Protein AF-A0A923ZB84-F1 (afdb_monomer_lite)

Radius of gyration: 20.87 Å; chains: 1; bounding box: 44×23×55 Å

pLDDT: mean 87.51, std 12.66, range [49.72, 97.31]

Secondary structure (DSSP, 8-state):
--EEEEEE--SSSEESTTSS-EESEEEEEETTS--EEE-GGGS-HHHHHHHHSPPPP-TTPPSSSPPPEEEEE--TT-TTTTTTT-SHHHHHHHHHHHHHTT-SEEEEE-S--

Structure (mmCIF, N/CA/C/O backbone):
data_AF-A0A923ZB84-F1
#
_entry.id   AF-A0A923ZB84-F1
#
loop_
_atom_site.group_PDB
_atom_site.id
_atom_site.type_symbol
_atom_site.label_atom_id
_atom_site.label_alt_id
_atom_site.label_comp_id
_atom_site.label_asym_id
_atom_site.label_entity_id
_atom_site.label_seq_id
_atom_site.pdbx_PDB_ins_code
_atom_site.Cartn_x
_atom_site.Cartn_y
_atom_site.Cartn_z
_atom_site.occupancy
_atom_site.B_iso_or_equiv
_atom_site.auth_seq_id
_atom_site.auth_comp_id
_atom_site.auth_asym_id
_atom_site.auth_atom_id
_atom_site.pdbx_PDB_model_num
ATOM 1 N N . MET A 1 1 ? 21.443 -12.428 -10.632 1.00 73.38 1 MET A N 1
ATOM 2 C CA . MET A 1 1 ? 21.405 -11.045 -10.110 1.00 73.38 1 MET A CA 1
ATOM 3 C C . MET A 1 1 ? 19.977 -10.534 -10.210 1.00 73.38 1 MET A C 1
ATOM 5 O O . MET A 1 1 ? 19.380 -10.694 -11.267 1.00 73.38 1 MET A O 1
ATOM 9 N N . THR A 1 2 ? 19.405 -10.007 -9.125 1.00 91.12 2 THR A N 1
ATOM 10 C CA . THR A 1 2 ? 18.001 -9.557 -9.105 1.00 91.12 2 THR A CA 1
ATOM 11 C C . THR A 1 2 ? 17.902 -8.120 -9.604 1.00 91.12 2 THR A C 1
ATOM 13 O O . THR A 1 2 ? 18.527 -7.232 -9.024 1.00 91.12 2 THR A O 1
ATOM 16 N N . HIS A 1 3 ? 17.116 -7.905 -10.659 1.00 95.12 3 HIS A N 1
ATOM 17 C CA . HIS A 1 3 ? 16.765 -6.573 -11.147 1.00 95.12 3 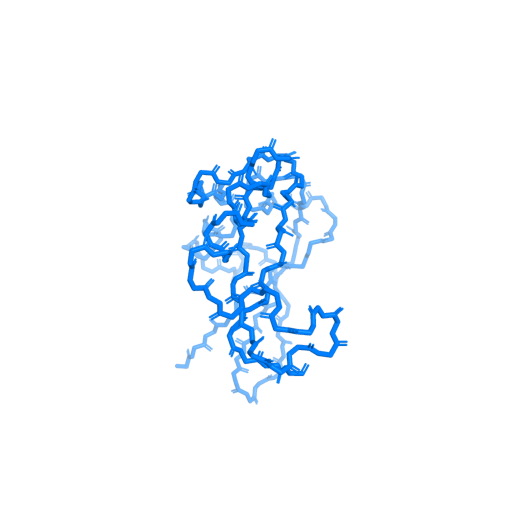HIS A CA 1
ATOM 18 C C . HIS A 1 3 ? 15.438 -6.120 -10.530 1.00 95.12 3 HIS A C 1
ATOM 20 O O . HIS A 1 3 ? 14.487 -6.899 -10.462 1.00 95.12 3 HIS A O 1
ATOM 26 N N . TYR A 1 4 ? 15.365 -4.856 -10.119 1.00 96.50 4 TYR A N 1
ATOM 27 C CA . TYR A 1 4 ? 14.138 -4.191 -9.687 1.00 96.50 4 TYR A CA 1
ATOM 28 C C . TYR A 1 4 ? 13.743 -3.142 -10.718 1.00 96.50 4 TYR A C 1
ATOM 30 O O . TYR A 1 4 ? 14.582 -2.373 -11.184 1.00 96.50 4 TYR A O 1
ATOM 38 N N . TYR A 1 5 ? 12.459 -3.095 -11.047 1.00 97.06 5 TYR A N 1
ATOM 39 C CA . TYR A 1 5 ? 11.921 -2.213 -12.073 1.00 97.06 5 TYR A CA 1
ATOM 40 C C . TYR A 1 5 ? 11.002 -1.190 -11.418 1.00 97.06 5 TYR A C 1
ATOM 42 O O . TYR A 1 5 ? 9.983 -1.548 -10.829 1.00 97.06 5 TYR A O 1
ATOM 50 N N . ARG A 1 6 ? 11.371 0.088 -11.501 1.00 96.81 6 ARG A N 1
ATOM 51 C CA . ARG A 1 6 ? 10.611 1.202 -10.932 1.00 96.81 6 ARG A CA 1
ATOM 52 C C . ARG A 1 6 ? 10.046 2.073 -12.058 1.00 96.81 6 ARG A C 1
ATOM 54 O O . ARG A 1 6 ? 10.832 2.769 -12.706 1.00 96.81 6 ARG A O 1
ATOM 61 N N . PRO A 1 7 ? 8.723 2.084 -12.295 1.00 96.19 7 PRO A N 1
ATOM 62 C CA . PRO A 1 7 ? 8.122 3.011 -13.245 1.00 96.19 7 PRO A CA 1
ATOM 63 C C . PRO A 1 7 ? 8.321 4.449 -12.756 1.00 96.19 7 PRO A C 1
ATOM 65 O O . PRO A 1 7 ? 8.137 4.750 -11.576 1.00 96.19 7 PRO A O 1
ATOM 68 N N . LEU A 1 8 ? 8.719 5.337 -13.661 1.00 95.25 8 LEU A N 1
ATOM 69 C CA . LEU A 1 8 ? 8.846 6.766 -13.395 1.00 95.25 8 LEU A CA 1
ATOM 70 C C . LEU A 1 8 ? 7.557 7.435 -13.879 1.00 95.25 8 LEU A C 1
ATOM 72 O O . LEU A 1 8 ? 7.378 7.635 -15.080 1.00 95.25 8 LEU A O 1
ATOM 76 N N . ALA A 1 9 ? 6.639 7.698 -12.946 1.00 86.19 9 ALA A N 1
ATOM 77 C CA . ALA A 1 9 ? 5.275 8.154 -13.223 1.00 86.19 9 ALA A CA 1
ATOM 78 C C . ALA A 1 9 ? 5.212 9.638 -13.643 1.00 86.19 9 ALA A C 1
ATOM 80 O O . ALA A 1 9 ? 4.700 10.485 -12.915 1.00 86.19 9 ALA A O 1
ATOM 81 N N . LEU A 1 10 ? 5.797 9.951 -14.799 1.00 80.00 10 LEU A N 1
ATOM 82 C CA . LEU A 1 10 ? 5.829 11.272 -15.419 1.00 80.00 10 LEU A CA 1
ATOM 83 C C . LEU A 1 10 ? 5.436 11.136 -16.903 1.00 80.00 10 LEU A C 1
ATOM 85 O O . LEU A 1 10 ? 6.030 10.329 -17.626 1.00 80.00 10 LEU A O 1
ATOM 89 N N . GLY A 1 11 ? 4.473 11.946 -17.352 1.00 76.56 11 GLY A N 1
ATOM 90 C CA . GLY A 1 11 ? 4.063 12.070 -18.759 1.00 76.56 11 GLY A CA 1
ATOM 91 C C . GLY A 1 11 ? 3.049 11.030 -19.256 1.00 76.56 11 GLY A C 1
ATOM 92 O O . GLY A 1 11 ? 2.481 10.265 -18.483 1.00 76.56 11 GLY A O 1
ATOM 93 N N . ASP A 1 12 ? 2.846 10.985 -20.575 1.00 84.00 12 ASP A N 1
ATOM 94 C CA . ASP A 1 12 ? 1.639 10.416 -21.209 1.00 84.00 12 ASP A CA 1
ATOM 95 C C . ASP A 1 12 ? 1.771 8.936 -21.621 1.00 84.00 12 ASP A C 1
ATOM 97 O O . ASP A 1 12 ? 1.140 8.472 -22.569 1.00 84.00 12 ASP A O 1
ATOM 101 N N . GLY A 1 13 ? 2.614 8.172 -20.922 1.00 93.19 13 GLY A N 1
ATOM 102 C CA . GLY A 1 13 ? 2.983 6.806 -21.306 1.00 93.19 13 GLY A CA 1
ATOM 103 C C . GLY A 1 13 ? 1.936 5.732 -20.985 1.00 93.19 13 GLY A C 1
ATOM 104 O O . GLY A 1 13 ? 0.731 5.915 -21.159 1.00 93.19 13 GLY A O 1
ATOM 105 N N . LEU A 1 14 ? 2.390 4.571 -20.523 1.00 94.94 14 LEU A N 1
ATOM 106 C CA . LEU A 1 14 ? 1.515 3.450 -20.174 1.00 94.94 14 LEU A CA 1
ATOM 107 C C . LEU A 1 14 ? 0.845 3.681 -18.813 1.00 94.94 14 LEU A C 1
ATOM 109 O O . LEU A 1 14 ? 1.456 4.308 -17.943 1.00 94.94 14 LEU A O 1
ATOM 113 N N . PRO A 1 15 ? -0.391 3.189 -18.604 1.00 95.19 15 PRO A N 1
ATOM 114 C CA . PRO A 1 15 ? -1.065 3.324 -17.319 1.00 95.19 15 PRO A CA 1
ATOM 115 C C . PRO A 1 15 ? -0.322 2.525 -16.245 1.00 95.19 15 PRO A C 1
ATOM 117 O O . PRO A 1 15 ? 0.026 1.362 -16.443 1.00 95.19 15 PRO A O 1
ATOM 120 N N . LEU A 1 16 ? -0.092 3.142 -15.092 1.00 94.06 16 LEU A N 1
ATOM 121 C CA . LEU A 1 16 ? 0.458 2.475 -13.924 1.00 94.06 16 LEU A CA 1
ATOM 122 C C . LEU A 1 16 ? -0.672 1.789 -13.164 1.00 94.06 16 LEU A C 1
ATOM 124 O O . LEU A 1 16 ? -1.589 2.438 -12.661 1.00 94.06 16 LEU A O 1
ATOM 128 N N . ALA A 1 17 ? -0.559 0.473 -13.038 1.00 92.62 17 ALA A N 1
ATOM 129 C CA . ALA A 1 17 ? -1.466 -0.379 -12.291 1.00 92.62 17 ALA A CA 1
ATOM 130 C C . ALA A 1 17 ? -2.959 -0.176 -12.638 1.00 92.62 17 ALA A C 1
ATOM 132 O O . ALA A 1 17 ? -3.806 -0.134 -11.744 1.00 92.62 17 ALA A O 1
ATOM 133 N N . GLY A 1 18 ? -3.270 0.028 -13.924 1.00 89.94 18 GLY A N 1
ATOM 134 C CA . GLY A 1 18 ? -4.618 0.314 -14.432 1.00 89.94 18 GLY A CA 1
ATOM 135 C C . GLY A 1 18 ? -5.217 1.662 -14.006 1.00 89.94 18 GLY A C 1
ATOM 136 O O . GLY A 1 18 ? -6.378 1.924 -14.304 1.00 89.94 18 GLY A O 1
ATOM 137 N N . GLY A 1 19 ? -4.457 2.502 -13.299 1.00 89.25 19 GLY A N 1
ATOM 138 C CA . GLY A 1 19 ? -4.923 3.764 -12.732 1.00 89.25 19 GLY A CA 1
ATOM 139 C C . GLY A 1 19 ? -4.649 4.997 -13.604 1.00 89.25 19 GLY A C 1
ATOM 140 O O . GLY A 1 19 ? -4.165 4.886 -14.733 1.00 89.25 19 GLY A O 1
ATOM 141 N N . PRO A 1 20 ? -4.930 6.200 -13.067 1.00 89.31 20 PRO A N 1
ATOM 142 C CA . PRO A 1 20 ? -4.765 7.464 -13.789 1.00 89.31 20 PRO A CA 1
ATOM 143 C C . PRO A 1 20 ? -3.302 7.914 -13.918 1.00 89.31 20 PRO A C 1
ATOM 145 O O . PRO A 1 20 ? -2.986 8.718 -14.791 1.00 89.31 20 PRO A O 1
ATOM 148 N N . LEU A 1 21 ? -2.401 7.412 -13.066 1.00 91.56 21 LEU A N 1
ATOM 149 C CA . LEU A 1 21 ? -0.967 7.682 -13.184 1.00 91.56 21 LEU A CA 1
ATOM 150 C C . LEU A 1 21 ? -0.398 6.957 -14.401 1.00 91.56 21 LEU A C 1
ATOM 152 O O . LEU A 1 21 ? -0.759 5.813 -14.672 1.00 91.56 21 LEU A O 1
ATOM 156 N N . ARG A 1 22 ? 0.525 7.599 -15.114 1.00 95.12 22 ARG A N 1
ATOM 157 C CA . ARG A 1 22 ? 1.126 7.055 -16.336 1.00 95.12 22 ARG A CA 1
ATOM 158 C C . ARG A 1 22 ? 2.644 7.175 -16.292 1.00 95.12 22 ARG A C 1
ATOM 160 O O . ARG A 1 22 ? 3.175 8.056 -15.620 1.00 95.12 22 ARG A O 1
ATOM 167 N N . PHE A 1 23 ? 3.348 6.271 -16.971 1.00 95.94 23 PHE A N 1
ATOM 168 C CA . PHE A 1 23 ? 4.812 6.253 -17.019 1.00 95.94 23 PHE A CA 1
ATOM 169 C C . PHE A 1 23 ? 5.328 5.995 -18.436 1.00 95.94 23 PHE A C 1
ATOM 171 O O . PHE A 1 23 ? 4.858 5.101 -19.137 1.00 95.94 23 PHE A O 1
ATOM 178 N N . ALA A 1 24 ? 6.337 6.762 -18.849 1.00 95.75 24 ALA A N 1
ATOM 179 C CA . ALA A 1 24 ? 7.013 6.604 -20.143 1.00 95.75 24 ALA A CA 1
ATOM 180 C C . ALA A 1 24 ? 8.467 6.113 -20.011 1.00 95.75 24 ALA A C 1
ATOM 182 O O . ALA A 1 24 ? 9.194 6.013 -21.005 1.00 95.75 24 ALA A O 1
ATOM 183 N N . ARG A 1 25 ? 8.920 5.856 -18.778 1.00 96.19 25 ARG A N 1
ATOM 184 C CA . ARG A 1 25 ? 10.278 5.414 -18.442 1.00 96.19 25 ARG A CA 1
ATOM 185 C C . ARG A 1 25 ? 10.253 4.463 -17.250 1.00 96.19 25 ARG A C 1
ATOM 187 O O . ARG A 1 25 ? 9.429 4.617 -16.347 1.00 96.19 25 ARG A O 1
ATOM 194 N N . VAL A 1 26 ? 11.188 3.519 -17.225 1.00 96.88 26 VAL A N 1
ATOM 195 C CA . VAL A 1 26 ? 11.390 2.574 -16.120 1.00 96.88 26 VAL A CA 1
ATOM 196 C C . VAL A 1 26 ? 12.850 2.620 -15.691 1.00 96.88 26 VAL A C 1
ATOM 198 O O . VAL A 1 26 ? 13.752 2.457 -16.511 1.00 96.88 26 VAL A O 1
ATOM 201 N N . ALA A 1 27 ? 13.089 2.854 -14.402 1.00 97.31 27 ALA A N 1
ATOM 202 C CA . ALA A 1 27 ? 14.408 2.709 -13.809 1.00 97.31 27 ALA A CA 1
ATOM 203 C C . ALA A 1 27 ? 14.649 1.235 -13.460 1.00 97.31 27 ALA A C 1
ATOM 205 O O . ALA A 1 27 ? 13.882 0.642 -12.701 1.00 97.31 27 ALA A O 1
ATOM 206 N N . VAL A 1 28 ? 15.717 0.663 -14.005 1.00 97.19 28 VAL A N 1
ATOM 207 C CA . VAL A 1 28 ? 16.196 -0.687 -13.719 1.00 97.19 28 VAL A CA 1
ATOM 208 C C . VAL A 1 28 ? 17.333 -0.582 -12.715 1.00 97.19 28 VAL A C 1
ATOM 210 O O . VAL A 1 28 ? 18.351 0.069 -12.963 1.00 97.19 28 VAL A O 1
ATOM 213 N N . LEU A 1 29 ? 17.130 -1.205 -11.562 1.00 97.19 29 LEU A N 1
ATOM 214 C CA . LEU A 1 29 ? 18.023 -1.152 -10.415 1.00 97.19 29 LEU A CA 1
ATOM 215 C C . LEU A 1 29 ? 18.591 -2.545 -10.163 1.00 97.19 29 LEU A C 1
ATOM 217 O O . LEU A 1 29 ? 17.855 -3.532 -10.178 1.00 97.19 29 LEU A O 1
ATOM 221 N N . ALA A 1 30 ? 19.880 -2.618 -9.863 1.00 96.25 30 ALA A N 1
ATOM 222 C CA . ALA A 1 30 ? 20.521 -3.816 -9.348 1.00 96.25 30 ALA A CA 1
ATOM 223 C C . ALA A 1 30 ? 21.471 -3.426 -8.212 1.00 96.25 30 ALA A C 1
ATOM 225 O O . ALA A 1 30 ? 21.984 -2.307 -8.156 1.00 96.25 30 ALA A O 1
ATOM 226 N N . ARG A 1 31 ? 21.665 -4.336 -7.257 1.00 95.69 31 ARG A N 1
ATOM 227 C CA . ARG A 1 31 ? 22.515 -4.080 -6.090 1.00 95.69 31 ARG A CA 1
ATOM 228 C C . ARG A 1 31 ? 23.959 -3.844 -6.542 1.00 95.69 31 ARG A C 1
ATOM 230 O O . ARG A 1 31 ? 24.535 -4.714 -7.180 1.00 95.69 31 ARG A O 1
ATOM 237 N N . GLY A 1 32 ? 24.534 -2.710 -6.144 1.00 95.44 32 GLY A N 1
ATOM 238 C CA . GLY A 1 32 ? 25.915 -2.346 -6.477 1.00 95.44 32 GLY A CA 1
ATOM 239 C C . GLY A 1 32 ? 26.096 -1.741 -7.872 1.00 95.44 32 GLY A C 1
ATOM 240 O O . GLY A 1 32 ? 27.224 -1.452 -8.250 1.00 95.44 32 GLY A O 1
ATOM 241 N N . GLU A 1 33 ? 25.012 -1.517 -8.619 1.00 95.75 33 GLU A N 1
ATOM 242 C CA . GLU A 1 33 ? 25.059 -0.909 -9.948 1.00 95.75 33 GLU A CA 1
ATOM 243 C C . GLU A 1 33 ? 24.417 0.477 -9.968 1.00 95.75 33 GLU A C 1
ATOM 245 O O . GLU A 1 33 ? 23.513 0.793 -9.189 1.00 95.75 33 GLU A O 1
ATOM 250 N N . VAL A 1 34 ? 24.855 1.297 -10.922 1.00 95.75 34 VAL A N 1
ATOM 251 C CA . VAL A 1 34 ? 24.190 2.559 -11.238 1.00 95.75 34 VAL A CA 1
ATOM 252 C C . VAL A 1 34 ? 22.845 2.265 -11.905 1.00 95.75 34 VAL A C 1
ATOM 254 O O . VAL A 1 34 ? 22.747 1.434 -12.810 1.00 95.75 34 VAL A O 1
ATOM 257 N N . ALA A 1 35 ? 21.801 2.968 -11.465 1.00 95.81 35 ALA A N 1
ATOM 258 C CA . ALA A 1 35 ? 20.468 2.858 -12.041 1.00 95.81 35 ALA A CA 1
ATOM 259 C C . ALA A 1 35 ? 20.479 3.189 -13.541 1.00 95.81 35 ALA A C 1
ATOM 261 O O . ALA A 1 35 ? 20.991 4.231 -13.953 1.00 95.81 35 ALA A O 1
ATOM 262 N N . ARG A 1 36 ? 19.848 2.337 -14.350 1.00 96.31 36 ARG A N 1
ATOM 263 C CA . ARG A 1 36 ? 19.644 2.578 -15.785 1.00 96.31 36 ARG A CA 1
ATOM 264 C C . ARG A 1 36 ? 18.201 2.980 -16.033 1.00 96.31 36 ARG A C 1
ATOM 266 O O . ARG A 1 36 ? 17.301 2.433 -15.407 1.00 96.31 36 ARG A O 1
ATOM 273 N N . VAL A 1 37 ? 17.962 3.913 -16.946 1.00 96.31 37 VAL A N 1
ATOM 274 C CA . VAL A 1 37 ? 16.605 4.322 -17.335 1.00 96.31 37 VAL A CA 1
ATOM 275 C C . VAL A 1 37 ? 16.333 3.835 -18.748 1.00 96.31 37 VAL A C 1
ATOM 277 O O . VAL A 1 37 ? 17.125 4.082 -19.652 1.00 96.31 37 VAL A O 1
ATOM 280 N N . MET A 1 38 ? 15.216 3.140 -18.928 1.00 95.44 38 MET A N 1
ATOM 281 C CA . MET A 1 38 ? 14.832 2.516 -20.192 1.00 95.44 38 MET A CA 1
ATOM 282 C C . MET A 1 38 ? 13.404 2.910 -20.577 1.00 95.44 38 MET A C 1
ATOM 284 O O . MET A 1 38 ? 12.607 3.326 -19.728 1.00 95.44 38 MET A O 1
ATOM 288 N N . ALA A 1 39 ? 13.090 2.807 -21.867 1.00 95.12 39 ALA A N 1
ATOM 289 C CA . ALA A 1 39 ? 11.717 2.894 -22.350 1.00 95.12 39 ALA A CA 1
ATOM 290 C C . ALA A 1 39 ? 10.940 1.605 -21.989 1.00 95.12 39 ALA A C 1
ATOM 292 O O . ALA A 1 39 ? 11.568 0.572 -21.743 1.00 95.12 39 ALA A O 1
ATOM 293 N N . PRO A 1 40 ? 9.596 1.649 -21.887 1.00 94.44 40 PRO A N 1
ATOM 294 C CA . PRO A 1 40 ? 8.810 0.497 -21.444 1.00 94.44 40 PRO A CA 1
ATOM 295 C C . PRO A 1 40 ? 8.907 -0.728 -22.361 1.00 94.44 40 PRO A C 1
ATOM 297 O O . PRO A 1 40 ? 8.831 -1.845 -21.869 1.00 94.44 40 PRO A O 1
ATOM 300 N N . ASP A 1 41 ? 9.110 -0.524 -23.661 1.00 94.94 41 ASP A N 1
ATOM 301 C CA . ASP A 1 41 ? 9.303 -1.573 -24.672 1.00 94.94 41 ASP A CA 1
ATOM 302 C C . ASP A 1 41 ? 10.635 -2.329 -24.532 1.00 94.94 41 ASP A C 1
ATOM 304 O O . ASP A 1 41 ? 10.779 -3.439 -25.033 1.00 94.94 41 ASP A O 1
ATOM 308 N N . ALA A 1 42 ? 11.603 -1.756 -23.817 1.00 95.81 42 ALA A N 1
ATOM 309 C CA . ALA A 1 42 ? 12.880 -2.394 -23.518 1.00 95.81 42 ALA A CA 1
ATOM 310 C C . ALA A 1 42 ? 12.869 -3.174 -22.184 1.00 95.81 42 ALA A C 1
ATOM 312 O O . ALA A 1 42 ? 13.889 -3.737 -21.780 1.00 95.81 42 ALA A O 1
ATOM 313 N N . VAL A 1 43 ? 11.739 -3.193 -21.470 1.00 95.44 43 VAL A N 1
ATOM 314 C CA . VAL A 1 43 ? 11.539 -3.947 -20.223 1.00 95.44 43 VAL A CA 1
ATOM 315 C C . VAL A 1 43 ? 10.890 -5.298 -20.551 1.00 95.44 43 VAL A C 1
ATOM 317 O O . VAL A 1 43 ? 10.033 -5.339 -21.425 1.00 95.44 43 VAL A O 1
ATOM 320 N N . PRO A 1 44 ? 11.231 -6.405 -19.855 1.00 97.19 44 PRO A N 1
ATOM 321 C CA . PRO A 1 44 ? 10.594 -7.697 -20.109 1.00 97.19 44 PRO A CA 1
ATOM 322 C C . PRO A 1 44 ? 9.062 -7.637 -20.024 1.00 97.19 44 PRO A C 1
ATOM 324 O O . PRO A 1 44 ? 8.522 -7.094 -19.057 1.00 97.19 44 PRO A O 1
ATOM 327 N N . ASP A 1 45 ? 8.367 -8.273 -20.970 1.00 97.19 45 ASP A N 1
ATOM 328 C CA . ASP A 1 45 ? 6.900 -8.230 -21.088 1.00 97.19 45 ASP A CA 1
ATOM 329 C C . ASP A 1 45 ? 6.173 -8.601 -19.793 1.00 97.19 45 ASP A C 1
ATOM 331 O O . ASP A 1 45 ? 5.214 -7.942 -19.398 1.00 97.19 45 ASP A O 1
ATOM 335 N N . ALA A 1 46 ? 6.658 -9.621 -19.079 1.00 96.81 46 ALA A N 1
ATOM 336 C CA . ALA A 1 46 ? 6.082 -10.041 -17.802 1.00 96.81 46 ALA A CA 1
ATOM 337 C C . ALA A 1 46 ? 6.136 -8.930 -16.738 1.00 96.81 46 ALA A C 1
ATOM 339 O O . ALA A 1 46 ? 5.197 -8.760 -15.958 1.00 96.81 46 ALA A O 1
ATOM 340 N N . VAL A 1 47 ? 7.215 -8.145 -16.719 1.00 96.62 47 VAL A N 1
ATOM 341 C CA . VAL A 1 47 ? 7.346 -6.990 -15.826 1.00 96.62 47 VAL A CA 1
ATOM 342 C C . VAL A 1 47 ? 6.414 -5.879 -16.288 1.00 96.62 47 VAL A C 1
ATOM 344 O O . VAL A 1 47 ? 5.715 -5.298 -15.462 1.00 96.62 47 VAL A O 1
ATOM 347 N N . LEU A 1 48 ? 6.356 -5.601 -17.591 1.00 96.25 48 LEU A N 1
ATOM 348 C CA . LEU A 1 48 ? 5.479 -4.564 -18.122 1.00 96.25 48 LEU A CA 1
ATOM 349 C C . LEU A 1 48 ? 4.001 -4.866 -17.836 1.00 96.25 48 LEU A C 1
ATOM 351 O O . LEU A 1 48 ? 3.268 -3.995 -17.365 1.00 96.25 48 LEU A O 1
ATOM 355 N N . ALA A 1 49 ? 3.582 -6.116 -18.027 1.00 96.38 49 ALA A N 1
ATOM 356 C CA . ALA A 1 49 ? 2.257 -6.600 -17.660 1.00 96.38 49 ALA A CA 1
ATOM 357 C C . ALA A 1 49 ? 1.997 -6.441 -16.153 1.00 96.38 49 ALA A C 1
ATOM 359 O O . ALA A 1 49 ? 0.939 -5.959 -15.752 1.00 96.38 49 ALA A O 1
ATOM 360 N N . ALA A 1 50 ? 2.972 -6.770 -15.300 1.00 95.75 50 ALA A N 1
ATOM 361 C CA . ALA A 1 50 ? 2.843 -6.605 -13.854 1.00 95.75 50 ALA A CA 1
ATOM 362 C C . ALA A 1 50 ? 2.736 -5.133 -13.415 1.00 95.75 50 ALA A C 1
ATOM 364 O O . ALA A 1 50 ? 2.020 -4.843 -12.457 1.00 95.75 50 ALA A O 1
ATOM 365 N N . LEU A 1 51 ? 3.425 -4.216 -14.103 1.00 95.38 51 LEU A N 1
ATOM 366 C CA . LEU A 1 51 ? 3.375 -2.777 -13.831 1.00 95.38 51 LEU A CA 1
ATOM 367 C C . LEU A 1 51 ? 2.081 -2.123 -14.328 1.00 95.38 51 LEU A C 1
ATOM 369 O O . LEU A 1 51 ? 1.656 -1.123 -13.756 1.00 95.38 51 LEU A O 1
ATOM 373 N N . THR A 1 52 ? 1.467 -2.651 -15.386 1.00 95.50 52 THR A N 1
ATOM 374 C CA . THR A 1 52 ? 0.302 -2.031 -16.042 1.00 95.50 52 THR A CA 1
ATOM 375 C C . THR A 1 52 ? -1.037 -2.639 -15.631 1.00 95.50 52 THR A C 1
ATOM 377 O O . THR A 1 52 ? -2.048 -1.937 -15.680 1.00 95.50 52 THR A O 1
ATOM 380 N N . ARG A 1 53 ? -1.072 -3.904 -15.184 1.00 95.31 53 ARG A N 1
ATOM 381 C CA . ARG A 1 53 ? -2.311 -4.572 -14.747 1.00 95.31 53 ARG A CA 1
ATOM 382 C C . ARG A 1 53 ? -2.997 -3.827 -13.589 1.00 95.31 53 ARG A C 1
ATOM 384 O O . ARG A 1 53 ? -2.293 -3.368 -12.688 1.00 95.31 53 ARG A O 1
ATOM 391 N N . PRO A 1 54 ? -4.341 -3.757 -13.547 1.00 91.69 54 PRO A N 1
ATOM 392 C CA . PRO A 1 54 ? -5.067 -3.235 -12.391 1.00 91.69 54 PRO A CA 1
ATOM 393 C C . PRO A 1 54 ? -4.605 -3.877 -11.078 1.00 91.69 54 PRO A C 1
ATOM 395 O O . PRO A 1 54 ? -4.310 -5.078 -11.037 1.00 91.69 54 PRO A O 1
ATOM 398 N N . ARG A 1 55 ? -4.526 -3.088 -9.998 1.00 86.50 55 ARG A N 1
ATOM 399 C CA . ARG A 1 55 ? -4.248 -3.648 -8.667 1.00 86.50 55 ARG A CA 1
ATOM 400 C C . ARG A 1 55 ? -5.401 -4.561 -8.271 1.00 86.50 55 ARG A C 1
ATOM 402 O O . ARG A 1 55 ? -6.556 -4.178 -8.400 1.00 86.50 55 ARG A O 1
ATOM 409 N N . ALA A 1 56 ? -5.076 -5.754 -7.785 1.00 85.25 56 ALA A N 1
ATOM 410 C CA . ALA A 1 56 ? -6.082 -6.613 -7.181 1.00 85.25 56 ALA A CA 1
ATOM 411 C C . ALA A 1 56 ? -6.615 -5.954 -5.902 1.00 85.25 56 ALA A C 1
ATOM 413 O O . ALA A 1 56 ? -5.846 -5.302 -5.187 1.00 85.25 56 ALA A O 1
ATOM 414 N N . ALA A 1 57 ? -7.894 -6.171 -5.605 1.00 84.50 57 ALA A N 1
ATOM 415 C CA . ALA A 1 57 ? -8.469 -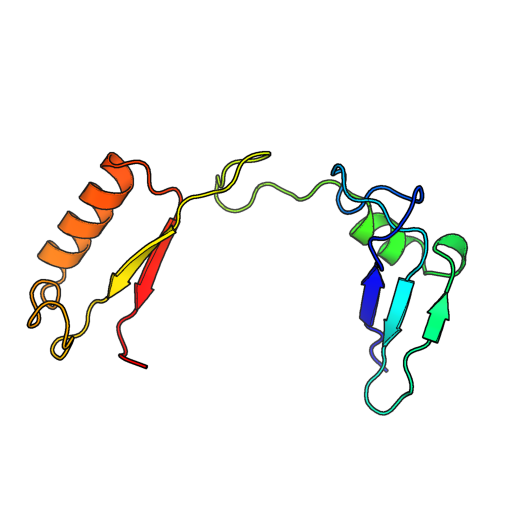5.811 -4.320 1.00 84.50 57 ALA A CA 1
ATOM 416 C C . ALA A 1 57 ? -7.636 -6.433 -3.189 1.00 84.50 57 ALA A C 1
ATOM 418 O O . ALA A 1 57 ? -7.335 -7.630 -3.199 1.00 84.50 57 ALA A O 1
ATOM 419 N N . VAL A 1 58 ? -7.255 -5.618 -2.209 1.00 84.62 58 VAL A N 1
ATOM 420 C CA . VAL A 1 58 ? -6.508 -6.067 -1.031 1.00 84.62 58 VAL A CA 1
ATOM 421 C C . VAL A 1 58 ? -7.466 -6.051 0.141 1.00 84.62 58 VAL A C 1
ATOM 423 O O . VAL A 1 58 ? -7.944 -4.985 0.488 1.00 84.62 58 VAL A O 1
ATOM 426 N N . ALA A 1 59 ? -7.755 -7.209 0.738 1.00 84.69 59 ALA A N 1
ATOM 427 C CA . ALA A 1 59 ? -8.505 -7.331 1.996 1.00 84.69 59 ALA A CA 1
ATOM 428 C C . ALA A 1 59 ? -9.809 -6.495 2.095 1.00 84.69 59 ALA A C 1
ATOM 430 O O . ALA A 1 59 ? -10.176 -6.056 3.179 1.00 84.69 59 ALA A O 1
ATOM 431 N N . GLY A 1 60 ? -10.509 -6.264 0.975 1.00 83.56 60 GLY A N 1
ATOM 432 C CA . GLY A 1 60 ? -11.735 -5.451 0.941 1.00 83.56 60 GLY A CA 1
ATOM 433 C C . GLY A 1 60 ? -11.519 -3.937 1.066 1.00 83.56 60 GLY A C 1
ATOM 434 O O . GLY A 1 60 ? -12.483 -3.207 1.278 1.00 83.56 60 GLY A O 1
ATOM 435 N N . LEU A 1 61 ? -10.277 -3.462 0.934 1.00 87.19 61 LEU A N 1
ATOM 436 C CA . LEU A 1 61 ? -9.950 -2.042 0.954 1.00 87.19 61 LEU A CA 1
ATOM 437 C C . LEU A 1 61 ? -10.635 -1.287 -0.187 1.00 87.1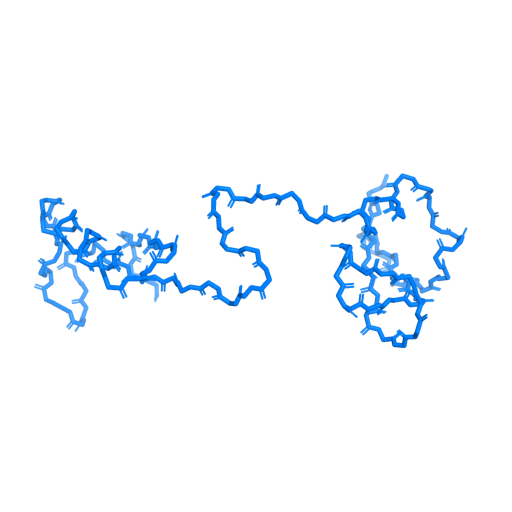9 61 LEU A C 1
ATOM 439 O O . LEU A 1 61 ? -10.803 -1.836 -1.279 1.00 87.19 61 LEU A O 1
ATOM 443 N N . PRO A 1 62 ? -11.000 -0.016 0.043 1.00 83.06 62 PRO A N 1
ATOM 444 C CA . PRO A 1 62 ? -11.710 0.770 -0.946 1.00 83.06 62 PRO A CA 1
ATOM 445 C C . PRO A 1 62 ? -10.865 0.989 -2.204 1.00 83.06 62 PRO A C 1
ATOM 447 O O . PRO A 1 62 ? -9.726 1.454 -2.148 1.00 83.06 62 PRO A O 1
ATOM 450 N N . GLU A 1 63 ? -11.460 0.705 -3.360 1.00 81.94 63 GLU A N 1
ATOM 451 C CA . GLU A 1 63 ? -10.881 1.030 -4.659 1.00 81.94 63 GLU A CA 1
ATOM 452 C C . GLU A 1 63 ? -11.253 2.465 -5.054 1.00 81.94 63 GLU A C 1
ATOM 454 O O . GLU A 1 63 ? -12.388 2.907 -4.882 1.00 81.94 63 GLU A O 1
ATOM 459 N N . GLY A 1 64 ? -10.290 3.218 -5.588 1.00 79.06 64 GLY A N 1
ATOM 460 C CA . GLY A 1 64 ? -10.559 4.534 -6.179 1.00 79.06 64 GLY A CA 1
ATOM 461 C C . GLY A 1 64 ? -10.806 5.687 -5.196 1.00 79.06 64 GLY A C 1
ATOM 462 O O . GLY A 1 64 ? -11.034 6.807 -5.647 1.00 79.06 64 GLY A O 1
ATOM 463 N N . ARG A 1 65 ? -10.706 5.466 -3.878 1.00 85.88 65 ARG A N 1
ATOM 464 C CA . ARG A 1 65 ? -10.656 6.537 -2.866 1.00 85.88 65 ARG A CA 1
ATOM 465 C C . ARG A 1 65 ? -9.548 6.300 -1.847 1.00 85.88 65 ARG A C 1
ATOM 467 O O . ARG A 1 65 ? -9.062 5.1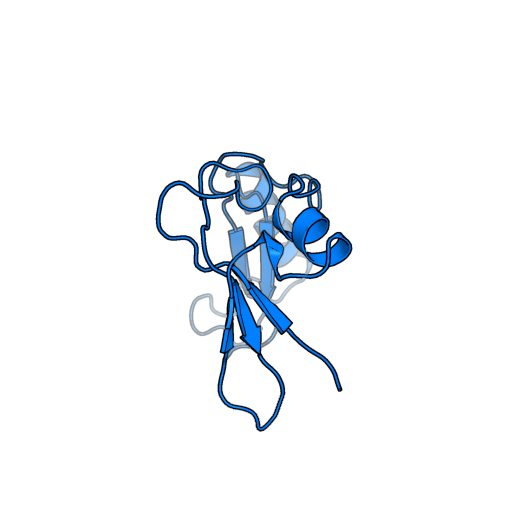84 -1.689 1.00 85.88 65 ARG A O 1
ATOM 474 N N . THR A 1 66 ? -9.184 7.349 -1.120 1.00 87.31 66 THR A N 1
ATOM 475 C CA . THR A 1 66 ? -8.308 7.232 0.048 1.00 87.31 66 THR A CA 1
ATOM 476 C C . THR A 1 66 ? -9.007 6.412 1.135 1.00 87.31 66 THR A C 1
ATOM 478 O O . THR A 1 66 ? -10.169 6.674 1.462 1.00 87.31 66 THR A O 1
ATOM 481 N N . GLY A 1 67 ? -8.305 5.410 1.668 1.00 91.31 67 GLY A N 1
ATOM 482 C CA . GLY A 1 67 ? -8.743 4.649 2.836 1.00 91.31 67 GLY A CA 1
ATOM 483 C C . GLY A 1 67 ? -8.328 5.332 4.138 1.00 91.31 67 GLY A C 1
ATOM 484 O O . GLY A 1 67 ? -7.287 5.990 4.185 1.00 91.31 67 GLY A O 1
ATOM 485 N N . ILE A 1 68 ? -9.128 5.174 5.189 1.00 94.38 68 ILE A N 1
ATOM 486 C CA . ILE A 1 68 ? -8.812 5.664 6.535 1.00 94.38 68 ILE A CA 1
ATOM 487 C C . ILE A 1 68 ? -8.264 4.516 7.378 1.00 94.38 68 ILE A C 1
ATOM 489 O O . ILE A 1 68 ? -8.904 3.476 7.513 1.00 94.38 68 ILE A O 1
ATOM 493 N N . MET A 1 69 ? -7.089 4.720 7.970 1.00 96.06 69 MET A N 1
ATOM 494 C CA . MET A 1 69 ? -6.469 3.778 8.899 1.00 96.06 69 MET A CA 1
ATOM 495 C C . MET A 1 69 ? -6.538 4.339 10.318 1.00 96.06 69 MET A C 1
ATOM 497 O O . MET A 1 69 ? -5.951 5.381 10.600 1.00 96.06 69 MET A O 1
ATOM 501 N N . GLY A 1 70 ? -7.271 3.662 11.199 1.00 95.44 70 GLY A N 1
ATOM 502 C CA . GLY A 1 70 ? -7.272 3.956 12.628 1.00 95.44 70 GLY A CA 1
ATOM 503 C C . GLY A 1 70 ? -6.038 3.351 13.287 1.00 95.44 70 GLY A C 1
ATOM 504 O O . GLY A 1 70 ? -5.777 2.166 13.110 1.00 95.44 70 GLY A O 1
ATOM 505 N N . ILE A 1 71 ? -5.285 4.148 14.041 1.00 93.06 71 ILE A N 1
ATOM 506 C CA . ILE A 1 71 ? -4.129 3.668 14.808 1.00 93.06 71 ILE A CA 1
ATOM 507 C C . ILE A 1 71 ? -4.610 3.309 16.213 1.00 93.06 71 ILE A C 1
ATOM 509 O O . ILE A 1 71 ? -5.141 4.164 16.923 1.00 93.06 71 ILE A O 1
ATOM 513 N N . LEU A 1 72 ? -4.426 2.052 16.611 1.00 91.31 72 LEU A N 1
ATOM 514 C CA . LEU A 1 72 ? -4.760 1.533 17.931 1.00 91.31 72 LEU A CA 1
ATOM 515 C C . LEU A 1 72 ? -3.487 1.063 18.637 1.00 91.31 72 LEU A C 1
ATOM 517 O O . LEU A 1 72 ? -3.008 -0.050 18.427 1.00 91.31 72 LEU A O 1
ATOM 521 N N . ASN A 1 73 ? -2.966 1.907 19.521 1.00 86.56 73 ASN A N 1
ATOM 522 C CA . ASN A 1 73 ? -1.826 1.553 20.356 1.00 86.56 73 ASN A CA 1
ATOM 523 C C . ASN A 1 73 ? -2.299 0.786 21.600 1.00 86.56 73 ASN A C 1
ATOM 525 O O . ASN A 1 73 ? -3.132 1.270 22.368 1.00 86.56 73 ASN A O 1
ATOM 529 N N . VAL A 1 74 ? -1.757 -0.412 21.798 1.00 81.94 74 VAL A N 1
ATOM 530 C CA . VAL A 1 74 ? -2.076 -1.362 22.873 1.00 81.94 74 VAL A CA 1
ATOM 531 C C . VAL A 1 74 ? -0.839 -1.534 23.760 1.00 81.94 74 VAL A C 1
ATOM 533 O O . VAL A 1 74 ? -0.330 -2.636 23.945 1.00 81.94 74 VAL A O 1
ATOM 536 N N . THR A 1 75 ? -0.314 -0.423 24.279 1.00 69.06 75 THR A N 1
ATOM 537 C CA . THR A 1 75 ? 0.838 -0.414 25.194 1.00 69.06 75 THR A CA 1
ATOM 538 C C . THR A 1 75 ? 0.401 -0.061 26.625 1.00 69.06 75 THR A C 1
ATOM 540 O O . THR A 1 75 ? -0.389 0.872 26.813 1.00 69.06 75 THR A O 1
ATOM 543 N N . PRO A 1 76 ? 0.886 -0.777 27.660 1.00 58.62 76 PRO A N 1
ATOM 544 C CA . PRO A 1 76 ? 0.660 -0.417 29.069 1.00 58.62 76 PRO A CA 1
ATOM 545 C C . PRO A 1 76 ? 1.223 0.962 29.451 1.00 58.62 76 PRO 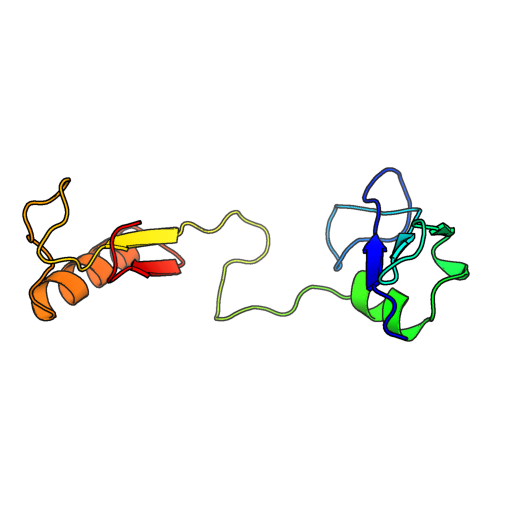A C 1
ATOM 547 O O . PRO A 1 76 ? 0.748 1.605 30.381 1.00 58.62 76 PRO A O 1
ATOM 550 N N . ASP A 1 77 ? 2.231 1.403 28.711 1.00 57.84 77 ASP A N 1
ATOM 551 C CA . ASP A 1 77 ? 3.118 2.540 28.935 1.00 57.84 77 ASP A CA 1
ATOM 552 C C . ASP A 1 77 ? 2.931 3.664 27.896 1.00 57.84 77 ASP A C 1
ATOM 554 O O . ASP A 1 77 ? 3.759 4.569 27.784 1.00 57.84 77 ASP A O 1
ATOM 558 N N . SER A 1 78 ? 1.806 3.664 27.166 1.00 52.16 78 SER A N 1
ATOM 559 C CA . SER A 1 78 ? 1.470 4.742 26.230 1.00 52.16 78 SER A CA 1
ATOM 560 C C . SER A 1 78 ? 1.356 6.091 26.961 1.00 52.16 78 SER A C 1
ATOM 562 O O . SER A 1 78 ? 0.474 6.323 27.797 1.00 52.16 78 SER A O 1
ATOM 564 N N . PHE A 1 79 ? 2.271 7.005 26.628 1.00 49.72 79 PHE A N 1
ATOM 565 C CA . PHE A 1 79 ? 2.348 8.364 27.179 1.00 49.72 79 PHE A CA 1
ATOM 566 C C . PHE A 1 79 ? 1.117 9.227 26.817 1.00 49.72 79 PHE A C 1
ATOM 568 O O . PHE A 1 79 ? 0.907 10.273 27.427 1.00 49.72 79 PHE A O 1
ATOM 575 N N . SER A 1 80 ? 0.300 8.806 25.839 1.00 55.44 80 SER A N 1
ATOM 576 C CA . SER A 1 80 ? -0.886 9.533 25.363 1.00 55.44 80 SER A CA 1
ATOM 577 C C . SER A 1 80 ? -2.176 9.152 26.092 1.00 55.44 80 SER A C 1
ATOM 579 O O . SER A 1 80 ? -3.017 10.020 26.329 1.00 55.44 80 SER A O 1
ATOM 581 N N . ASP A 1 81 ? -2.339 7.878 26.478 1.00 52.69 81 ASP A N 1
ATOM 582 C CA . ASP A 1 81 ? -3.628 7.358 26.954 1.00 52.69 81 ASP A CA 1
ATOM 583 C C . ASP A 1 81 ? -3.592 6.730 28.349 1.00 52.69 81 ASP A C 1
ATOM 585 O O . ASP A 1 81 ? -4.652 6.365 28.864 1.00 52.69 81 ASP A O 1
ATOM 589 N N . GLY A 1 82 ? -2.420 6.640 28.985 1.00 51.94 82 GLY A N 1
ATOM 590 C CA . GLY A 1 82 ? -2.275 6.140 30.356 1.00 51.94 82 GLY A CA 1
ATOM 591 C C . GLY A 1 82 ? -2.644 4.662 30.508 1.00 51.94 82 GLY A C 1
ATOM 592 O O . GLY A 1 82 ? -3.225 4.277 31.519 1.00 51.94 82 GLY A O 1
ATOM 593 N N . GLY A 1 83 ? -2.395 3.846 29.480 1.00 56.72 83 GLY A N 1
ATOM 594 C CA . GLY A 1 83 ? -2.716 2.414 29.498 1.00 56.72 83 GLY A CA 1
ATOM 595 C C . GLY A 1 83 ? -4.207 2.082 29.328 1.00 56.72 83 GLY A C 1
ATOM 596 O O . GLY A 1 83 ? -4.601 0.937 29.545 1.00 56.72 83 GLY A O 1
ATOM 597 N N . ARG A 1 84 ? -5.053 3.041 28.902 1.00 57.91 84 ARG A N 1
ATOM 598 C CA . ARG A 1 84 ? -6.513 2.859 28.720 1.00 57.91 84 ARG A CA 1
ATOM 599 C C . ARG A 1 84 ? -6.913 1.688 27.813 1.00 57.91 84 ARG A C 1
ATOM 601 O O . ARG A 1 84 ? -8.027 1.199 27.953 1.00 57.91 84 ARG A O 1
ATOM 608 N N . HIS A 1 85 ? -6.028 1.212 26.939 1.00 57.09 85 HIS A N 1
ATOM 609 C CA . HIS A 1 85 ? -6.274 0.073 26.045 1.00 57.09 85 HIS A CA 1
ATOM 610 C C . HIS A 1 85 ? -5.415 -1.164 26.351 1.00 57.09 85 HIS A C 1
ATOM 612 O O . HIS A 1 85 ? -5.439 -2.105 25.570 1.00 57.09 85 HIS A O 1
ATOM 618 N N . ALA A 1 86 ? -4.683 -1.213 27.473 1.00 60.50 86 ALA A N 1
ATOM 619 C CA . ALA A 1 86 ? -3.808 -2.351 27.800 1.00 60.50 86 ALA A CA 1
ATOM 620 C C . ALA A 1 86 ? -4.580 -3.660 28.070 1.00 60.50 86 ALA A C 1
ATOM 622 O O . ALA A 1 86 ? -4.014 -4.751 28.054 1.00 60.50 86 ALA A O 1
ATOM 623 N N . VAL A 1 87 ? -5.885 -3.541 28.315 1.00 74.75 87 VAL A N 1
ATOM 624 C CA . VAL A 1 87 ? -6.813 -4.652 28.509 1.00 74.75 87 VAL A CA 1
ATOM 625 C C . VAL A 1 87 ? -7.395 -5.053 27.141 1.00 74.75 87 VAL A C 1
ATOM 627 O O . VAL A 1 87 ? -7.998 -4.192 26.486 1.00 74.75 87 VAL A O 1
ATOM 630 N N . PRO A 1 88 ? -7.252 -6.318 26.689 1.00 82.69 88 PRO A N 1
ATOM 631 C CA . PRO A 1 88 ? -7.679 -6.761 25.356 1.00 82.69 88 PRO A CA 1
ATOM 632 C C . PRO A 1 88 ? -9.123 -6.393 25.003 1.00 82.69 88 PRO A C 1
ATOM 634 O O . PRO A 1 88 ? -9.412 -5.979 23.882 1.00 82.69 88 PRO A O 1
ATOM 637 N N . GLU A 1 89 ? -10.033 -6.480 25.967 1.00 84.75 89 GLU A N 1
ATOM 638 C CA . GLU A 1 89 ? -11.444 -6.142 25.808 1.00 84.75 89 GLU A CA 1
ATOM 639 C C . GLU A 1 89 ? -11.635 -4.663 25.441 1.00 84.75 89 GLU A C 1
ATOM 641 O O . GLU A 1 89 ? -12.479 -4.329 24.605 1.00 84.75 89 GLU A O 1
ATOM 646 N N . VAL A 1 90 ? -10.819 -3.774 26.015 1.00 85.88 90 VAL A N 1
ATOM 647 C CA . VAL A 1 90 ? -10.881 -2.332 25.755 1.00 85.88 90 VAL A CA 1
ATOM 648 C C . VAL A 1 90 ? -10.263 -1.990 24.398 1.00 85.88 90 VAL A C 1
ATOM 650 O O . VAL A 1 90 ? -10.798 -1.142 23.681 1.00 85.88 90 VAL A O 1
ATOM 653 N N . ALA A 1 91 ? -9.189 -2.676 23.999 1.00 88.81 91 ALA A N 1
ATOM 654 C CA . ALA A 1 91 ? -8.626 -2.562 22.653 1.00 88.81 91 ALA A CA 1
ATOM 655 C C . ALA A 1 91 ? -9.632 -3.026 21.583 1.00 88.81 91 ALA A C 1
ATOM 657 O O . ALA A 1 91 ? -9.866 -2.329 20.596 1.00 88.81 91 ALA A O 1
ATOM 658 N N . VAL A 1 92 ? -10.310 -4.158 21.807 1.00 92.38 92 VAL A N 1
ATOM 659 C CA . VAL A 1 92 ? -11.353 -4.662 20.899 1.00 92.38 92 VAL A CA 1
ATOM 660 C C . VAL A 1 92 ? -12.526 -3.686 20.801 1.00 92.38 92 VAL A C 1
ATOM 662 O O . VAL A 1 92 ? -13.011 -3.425 19.698 1.00 92.38 92 VAL A O 1
ATOM 665 N N . ALA A 1 93 ? -12.985 -3.125 21.923 1.00 93.44 93 ALA A N 1
ATOM 666 C CA . ALA A 1 93 ? -14.046 -2.120 21.915 1.00 93.44 93 ALA A CA 1
ATOM 667 C C . ALA A 1 93 ? -13.641 -0.870 21.113 1.00 93.44 93 ALA A C 1
ATOM 669 O O . ALA A 1 93 ? -14.430 -0.382 20.302 1.00 93.44 93 ALA A O 1
ATOM 670 N N . ALA A 1 94 ? -12.399 -0.403 21.270 1.00 92.88 94 ALA A N 1
ATOM 671 C CA . ALA A 1 94 ? -11.862 0.728 20.519 1.00 92.88 94 ALA A CA 1
ATOM 672 C C . ALA A 1 94 ? -11.762 0.437 19.013 1.00 92.88 94 ALA A C 1
ATOM 674 O O . ALA A 1 94 ? -12.229 1.241 18.208 1.00 92.88 94 ALA A O 1
ATOM 675 N N . ALA A 1 95 ? -11.252 -0.735 18.622 1.00 94.75 95 ALA A N 1
ATOM 676 C CA . ALA A 1 95 ? -11.198 -1.152 17.219 1.00 94.75 95 ALA A CA 1
ATOM 677 C C . ALA A 1 95 ? -12.598 -1.191 16.581 1.00 94.75 95 ALA A C 1
ATOM 679 O O . ALA A 1 95 ? -12.798 -0.707 15.466 1.00 94.75 95 ALA A O 1
ATOM 680 N N . ARG A 1 96 ? -13.599 -1.711 17.307 1.00 96.62 96 ARG A N 1
ATOM 681 C CA . ARG A 1 96 ? -15.000 -1.710 16.852 1.00 96.62 96 ARG A CA 1
ATOM 682 C C . ARG A 1 96 ? -15.561 -0.298 16.709 1.00 96.62 96 ARG A C 1
ATOM 684 O O . ARG A 1 96 ? -16.276 -0.037 15.746 1.00 96.62 96 ARG A O 1
ATOM 691 N N . ALA A 1 97 ? -15.233 0.604 17.631 1.00 96.75 97 ALA A N 1
ATOM 692 C CA . ALA A 1 97 ? -15.640 2.002 17.545 1.00 96.75 97 ALA A CA 1
ATOM 693 C C . ALA A 1 97 ? -15.002 2.710 16.335 1.00 96.75 97 ALA A C 1
ATOM 695 O O . ALA A 1 97 ? -15.704 3.422 15.622 1.00 96.75 97 ALA A O 1
ATOM 696 N N . MET A 1 98 ? -13.717 2.465 16.047 1.00 97.00 98 MET A N 1
ATOM 697 C CA . MET A 1 98 ? -13.043 2.986 14.848 1.00 97.00 98 MET A CA 1
ATOM 698 C C . MET A 1 98 ? -13.712 2.482 13.566 1.00 97.00 98 MET A C 1
ATOM 700 O O . MET A 1 98 ? -14.004 3.275 12.673 1.00 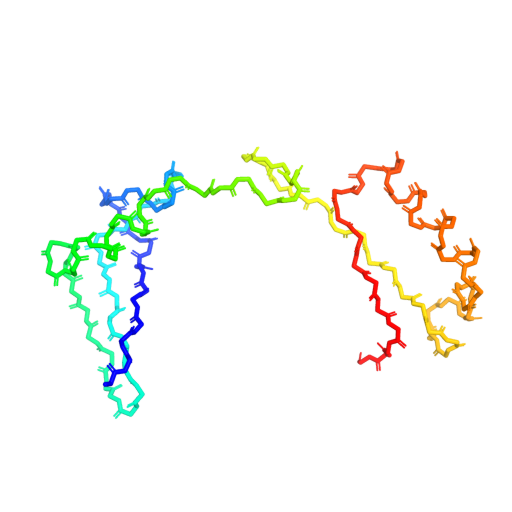97.00 98 MET A O 1
ATOM 704 N N . ALA A 1 99 ? -14.019 1.183 13.496 1.00 95.31 99 ALA A N 1
ATOM 705 C CA . ALA A 1 99 ? -14.740 0.609 12.363 1.00 95.31 99 ALA A CA 1
ATOM 706 C C . ALA A 1 99 ? -16.131 1.250 12.190 1.00 95.31 99 ALA A C 1
ATOM 708 O O . ALA A 1 99 ? -16.496 1.647 11.087 1.00 95.31 99 ALA A O 1
ATOM 709 N N . ALA A 1 100 ? -16.886 1.428 13.281 1.00 97.25 100 ALA A N 1
ATOM 710 C CA . ALA A 1 100 ? -18.189 2.100 13.254 1.00 97.25 100 ALA A CA 1
ATOM 711 C C . ALA A 1 100 ? -18.098 3.584 12.846 1.00 97.25 100 ALA A C 1
ATOM 713 O O . ALA A 1 100 ? -19.034 4.113 12.251 1.00 97.25 100 ALA A O 1
ATOM 714 N N . ALA A 1 101 ? -16.972 4.244 13.129 1.00 96.94 101 ALA A N 1
ATOM 715 C CA . ALA A 1 101 ? -16.681 5.611 12.702 1.00 96.94 101 ALA A CA 1
ATOM 716 C C . ALA A 1 101 ? -16.194 5.715 11.240 1.00 96.94 101 ALA A C 1
ATOM 718 O O . ALA A 1 101 ? -15.992 6.825 10.749 1.00 96.94 101 ALA A O 1
ATOM 719 N N . GLY A 1 102 ? -16.022 4.588 10.537 1.00 94.56 102 GLY A N 1
ATOM 720 C CA . GLY A 1 102 ? -15.646 4.550 9.122 1.00 94.56 102 GLY A CA 1
ATOM 721 C C . GLY A 1 102 ? -14.162 4.297 8.844 1.00 94.56 102 GLY A C 1
ATOM 722 O O . GLY A 1 102 ? -13.701 4.604 7.747 1.00 94.56 102 GLY A O 1
ATOM 723 N N . ALA A 1 103 ? -13.404 3.753 9.801 1.00 95.69 103 ALA A N 1
ATOM 724 C CA . ALA A 1 103 ? -12.059 3.257 9.518 1.00 95.69 103 ALA A CA 1
ATOM 725 C C . ALA A 1 103 ? -12.114 2.030 8.588 1.00 95.69 103 ALA A C 1
ATOM 727 O O . ALA A 1 103 ? -12.835 1.070 8.855 1.00 95.69 103 ALA A O 1
ATOM 728 N N . ASP A 1 104 ? -11.318 2.060 7.518 1.00 94.81 104 ASP A N 1
ATOM 729 C CA . ASP A 1 104 ? -11.158 0.966 6.553 1.00 94.81 104 ASP A CA 1
ATOM 730 C C . ASP A 1 104 ? -10.088 -0.044 7.009 1.00 94.81 104 ASP A C 1
ATOM 732 O O . ASP A 1 104 ? -10.125 -1.216 6.640 1.00 94.81 104 ASP A O 1
ATOM 736 N N . ILE A 1 105 ? -9.119 0.421 7.805 1.00 95.38 105 ILE A N 1
ATOM 737 C CA . ILE A 1 105 ? -8.018 -0.362 8.381 1.00 95.38 105 ILE A CA 1
ATOM 738 C C . ILE A 1 105 ? -7.904 -0.018 9.866 1.00 95.38 105 ILE A C 1
ATOM 740 O O . ILE A 1 105 ? -8.111 1.133 10.252 1.00 95.38 105 ILE A O 1
ATOM 744 N N . VAL A 1 106 ? -7.518 -0.993 10.688 1.00 94.50 106 VAL A N 1
ATOM 745 C CA . VAL A 1 106 ? -7.022 -0.752 12.048 1.00 94.50 106 VAL A CA 1
ATOM 746 C C . VAL A 1 106 ? -5.579 -1.244 12.127 1.00 94.50 106 VAL A C 1
ATOM 748 O O . VAL A 1 106 ? -5.320 -2.421 11.885 1.00 94.50 106 VAL A O 1
ATOM 751 N N . ASP A 1 107 ? -4.659 -0.339 12.444 1.00 93.62 107 ASP A N 1
ATOM 752 C CA . ASP A 1 107 ? -3.242 -0.620 12.668 1.00 93.62 107 ASP A CA 1
ATOM 753 C C . ASP A 1 107 ? -2.991 -0.770 14.169 1.00 93.62 107 ASP A C 1
ATOM 755 O O . ASP A 1 107 ? -3.217 0.170 14.932 1.00 93.62 107 ASP A O 1
ATOM 759 N N . ILE A 1 108 ? -2.605 -1.971 14.604 1.00 91.38 108 ILE A N 1
ATOM 760 C CA . ILE A 1 108 ? -2.495 -2.323 16.023 1.00 91.38 108 ILE A CA 1
ATOM 761 C C . ILE A 1 108 ? -1.018 -2.379 16.412 1.00 91.38 108 ILE A C 1
ATOM 763 O O . ILE A 1 108 ? -0.312 -3.312 16.030 1.00 91.38 108 ILE A O 1
ATOM 767 N N . GLY A 1 109 ? -0.571 -1.411 17.213 1.00 88.50 109 GLY A N 1
ATOM 768 C CA . GLY A 1 109 ? 0.802 -1.333 17.720 1.00 88.50 109 GLY A CA 1
ATOM 769 C C . GLY A 1 109 ? 0.884 -1.704 19.200 1.00 88.50 109 GLY A C 1
ATOM 770 O O . GLY A 1 109 ? 0.267 -1.045 20.028 1.00 88.50 109 GLY A O 1
ATOM 771 N N . ALA A 1 110 ? 1.647 -2.741 19.556 1.00 80.00 110 ALA A N 1
ATOM 772 C CA . ALA A 1 110 ? 1.851 -3.176 20.951 1.00 80.00 110 ALA A CA 1
ATOM 773 C C . ALA A 1 110 ? 3.235 -2.801 21.517 1.00 80.00 110 ALA A C 1
ATOM 775 O O . ALA A 1 110 ? 3.577 -3.185 22.632 1.00 80.00 110 ALA A O 1
ATOM 776 N N . GLU A 1 111 ? 4.026 -2.053 20.751 1.00 77.75 111 GLU A N 1
ATOM 777 C CA . GLU A 1 111 ? 5.338 -1.541 21.138 1.00 77.75 111 GLU A CA 1
ATOM 778 C C . GLU A 1 111 ? 5.380 -0.046 20.815 1.00 77.75 111 GLU A C 1
ATOM 780 O O . GLU A 1 111 ? 4.964 0.369 19.732 1.00 77.75 111 GLU A O 1
ATOM 785 N N . SER A 1 112 ? 5.833 0.769 21.769 1.00 65.50 112 SER A N 1
ATOM 786 C CA . SER A 1 112 ? 6.000 2.206 21.553 1.00 65.50 112 SER A CA 1
ATOM 787 C C . SER A 1 112 ? 7.353 2.453 20.888 1.00 65.50 112 SER A C 1
ATOM 789 O O . SER A 1 112 ? 8.377 2.057 21.440 1.00 65.50 112 SER A O 1
ATOM 791 N N . THR A 1 113 ? 7.357 3.124 19.735 1.00 61.19 113 THR A N 1
ATOM 792 C CA . THR A 1 113 ? 8.567 3.545 18.999 1.00 61.19 113 THR A CA 1
ATOM 793 C C . THR A 1 113 ? 8.738 5.052 19.009 1.00 61.19 113 THR A C 1
ATOM 795 O O . THR A 1 113 ? 7.712 5.731 18.770 1.00 61.19 113 THR A O 1
#

Foldseek 3Di:
DDKDKAFDQDDDAAAFQCDPTHGQWIWIDDPPDDIDIDGLVPDDPVVSCVGRHHDDDDPVADDPDDAAEAEQEQECPPPPCNNQRVDPVSSVVVVVVCVVVRHRHYHYHHDDD

Sequence (113 aa):
MTHYYRPLALGDGLPLAGGPLRFARVAVLARGEVARVMAPDAVPDAVLAALTRPRAAVAGLPEGRTGIMGILNVTPDSFSDGGRHAVPEVAVAAARAMAAAGADIVDIGAEST